Protein AF-A0A013WT46-F1 (afdb_monomer_lite)

pLDDT: mean 76.4, std 16.81, range [37.78, 90.75]

Secondary structure (DSSP, 8-state):
--EEEEEEESSHHHHHHHHHHHHHHH---GGGEEEEE-SS---S-----S-----PPEEEEEEES-GGGHHHHHHHHHHHHH-

Structure (mmCIF, N/CA/C/O backbone):
data_AF-A0A013WT46-F1
#
_entry.id   AF-A0A013WT46-F1
#
loop_
_atom_site.group_PDB
_atom_site.id
_atom_site.type_symbol
_atom_site.label_atom_id
_atom_site.label_alt_id
_atom_site.label_comp_id
_atom_site.label_asym_id
_atom_site.label_entity_id
_atom_site.label_seq_id
_atom_site.pdbx_PDB_ins_code
_atom_site.Cartn_x
_atom_site.Cartn_y
_atom_site.Cartn_z
_atom_site.occupancy
_atom_site.B_iso_or_equiv
_atom_site.auth_seq_id
_atom_site.auth_comp_id
_atom_site.auth_asym_id
_atom_site.auth_atom_id
_atom_site.pdbx_PDB_model_num
ATOM 1 N N . MET A 1 1 ? -16.396 7.903 4.481 1.00 65.25 1 MET A N 1
ATOM 2 C CA . MET A 1 1 ? -16.291 8.278 3.052 1.00 65.25 1 MET A CA 1
ATOM 3 C C . MET A 1 1 ? -15.317 7.292 2.438 1.00 65.25 1 MET A C 1
ATOM 5 O O . MET A 1 1 ? -14.419 6.886 3.153 1.00 65.25 1 MET A O 1
ATOM 9 N N . THR A 1 2 ? -15.487 6.857 1.191 1.00 76.44 2 THR A N 1
ATOM 10 C CA . THR A 1 2 ? -14.497 5.967 0.563 1.00 76.44 2 THR A CA 1
ATOM 11 C C . THR A 1 2 ? -13.454 6.820 -0.148 1.00 76.44 2 THR A C 1
ATOM 13 O O . THR A 1 2 ? -13.804 7.569 -1.063 1.00 76.44 2 THR A O 1
ATOM 16 N N . GLN A 1 3 ? -12.203 6.745 0.291 1.00 86.00 3 GLN A N 1
ATOM 17 C CA . GLN A 1 3 ? -11.072 7.444 -0.313 1.00 86.00 3 GLN A CA 1
ATOM 18 C C . GLN A 1 3 ? -10.145 6.422 -0.961 1.00 86.00 3 GLN A C 1
ATOM 20 O O . GLN A 1 3 ? -9.960 5.331 -0.438 1.00 86.00 3 GLN A O 1
ATOM 25 N N . THR A 1 4 ? -9.559 6.764 -2.101 1.00 88.00 4 THR A N 1
ATOM 26 C CA . THR A 1 4 ? -8.559 5.915 -2.750 1.00 88.00 4 THR A CA 1
ATOM 27 C C . THR A 1 4 ? -7.231 6.648 -2.747 1.00 88.00 4 THR A C 1
ATOM 29 O O . THR A 1 4 ? -7.148 7.760 -3.267 1.00 88.00 4 THR A O 1
ATOM 32 N N . ILE A 1 5 ? -6.205 6.030 -2.166 1.00 89.25 5 ILE A N 1
ATOM 33 C CA . ILE A 1 5 ? -4.831 6.536 -2.212 1.00 89.25 5 ILE A CA 1
ATOM 34 C C . ILE A 1 5 ? -4.092 5.763 -3.291 1.00 89.25 5 ILE A C 1
ATOM 36 O O . ILE A 1 5 ? -4.044 4.542 -3.223 1.00 89.25 5 ILE A O 1
ATOM 40 N N . GLU A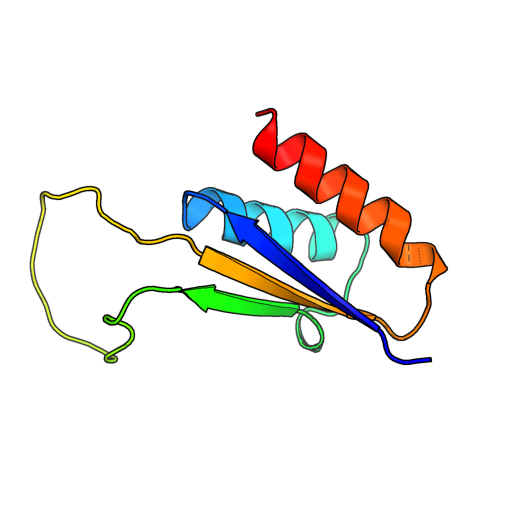 1 6 ? -3.505 6.459 -4.262 1.00 88.31 6 GLU A N 1
ATOM 41 C CA . GLU A 1 6 ? -2.634 5.868 -5.281 1.00 88.31 6 GLU A CA 1
ATOM 42 C C . GLU A 1 6 ? -1.204 6.396 -5.117 1.00 88.31 6 GLU A C 1
ATOM 44 O O . GLU A 1 6 ? -0.987 7.606 -5.025 1.00 88.31 6 GLU A O 1
ATOM 49 N N . ARG A 1 7 ? -0.217 5.494 -5.139 1.00 88.44 7 ARG A N 1
ATOM 50 C CA . ARG A 1 7 ? 1.208 5.827 -5.257 1.00 88.44 7 ARG A CA 1
ATOM 51 C C . ARG A 1 7 ? 1.895 4.987 -6.313 1.00 88.44 7 ARG A C 1
ATOM 53 O O . ARG A 1 7 ? 1.609 3.809 -6.476 1.00 88.44 7 ARG A O 1
ATOM 60 N N . SER A 1 8 ? 2.850 5.596 -7.004 1.00 86.44 8 SER A N 1
ATOM 61 C CA . SER A 1 8 ? 3.704 4.923 -7.979 1.00 86.44 8 SER A CA 1
ATOM 62 C C . SER A 1 8 ? 5.082 4.629 -7.396 1.00 86.44 8 SER A C 1
ATOM 64 O O . SER A 1 8 ? 5.767 5.543 -6.942 1.00 86.44 8 SER A O 1
ATOM 66 N N . PHE A 1 9 ? 5.509 3.378 -7.495 1.00 83.94 9 PHE A N 1
ATOM 67 C CA . PHE A 1 9 ? 6.839 2.902 -7.148 1.00 83.94 9 PHE A CA 1
ATOM 68 C C . PHE A 1 9 ? 7.684 2.698 -8.402 1.00 83.94 9 PHE A C 1
ATOM 70 O O . PHE A 1 9 ? 7.170 2.341 -9.464 1.00 83.94 9 PHE A O 1
ATOM 77 N N . ALA A 1 10 ? 8.994 2.905 -8.274 1.00 80.25 10 ALA A N 1
ATOM 78 C CA . ALA A 1 10 ? 9.930 2.731 -9.381 1.00 80.25 10 ALA A CA 1
ATOM 79 C C . ALA A 1 10 ? 10.129 1.253 -9.748 1.00 80.25 10 ALA A C 1
ATOM 81 O O . ALA A 1 10 ? 10.431 0.938 -10.893 1.00 80.25 10 ALA A O 1
ATOM 82 N N . THR A 1 11 ? 9.953 0.344 -8.785 1.00 79.88 11 THR A N 1
ATOM 83 C CA . THR A 1 11 ? 10.164 -1.093 -8.978 1.00 79.88 11 THR A CA 1
ATOM 84 C C . THR A 1 11 ? 8.980 -1.911 -8.473 1.00 79.88 11 THR A C 1
ATOM 86 O O . THR A 1 11 ? 8.281 -1.523 -7.534 1.00 79.88 11 THR A O 1
ATOM 89 N N . ARG A 1 12 ? 8.783 -3.095 -9.067 1.00 80.62 12 ARG A N 1
ATOM 90 C CA . ARG A 1 12 ? 7.800 -4.077 -8.585 1.00 80.62 12 ARG A CA 1
ATOM 91 C C . ARG A 1 12 ? 8.104 -4.545 -7.168 1.00 80.62 12 ARG A C 1
ATOM 93 O O . ARG A 1 12 ? 7.187 -4.617 -6.363 1.00 80.62 12 ARG A O 1
ATOM 100 N N . GLN A 1 13 ? 9.380 -4.731 -6.846 1.00 82.31 13 GLN A N 1
ATOM 101 C CA . GLN A 1 13 ? 9.803 -5.122 -5.507 1.00 82.31 13 GLN A CA 1
ATOM 102 C C . GLN A 1 13 ? 9.375 -4.101 -4.439 1.00 82.31 13 GLN A C 1
ATOM 104 O O . GLN A 1 13 ? 8.872 -4.502 -3.394 1.00 82.31 13 GLN A O 1
ATOM 109 N N . GLN A 1 14 ? 9.517 -2.794 -4.696 1.00 85.25 14 GLN A N 1
ATOM 110 C CA . GLN A 1 14 ? 9.048 -1.758 -3.763 1.00 85.25 14 GLN A CA 1
ATOM 111 C C . GLN A 1 14 ? 7.524 -1.777 -3.595 1.00 85.25 14 GLN A C 1
ATOM 113 O O . GLN A 1 14 ? 7.033 -1.661 -2.476 1.00 85.25 14 GLN A O 1
ATOM 118 N N . ALA A 1 15 ? 6.777 -1.953 -4.689 1.00 85.69 15 ALA A N 1
ATOM 119 C CA . ALA A 1 15 ? 5.321 -2.052 -4.635 1.00 85.69 15 ALA A CA 1
ATOM 120 C C . ALA A 1 15 ? 4.855 -3.277 -3.829 1.00 85.69 15 ALA A C 1
ATOM 122 O O . ALA A 1 15 ? 3.977 -3.153 -2.981 1.00 85.69 15 ALA A O 1
ATOM 123 N N . GLU A 1 16 ? 5.456 -4.446 -4.055 1.00 86.06 16 GLU A N 1
ATOM 124 C CA . GLU A 1 16 ? 5.137 -5.671 -3.311 1.00 86.06 16 GLU A CA 1
ATOM 125 C C . GLU A 1 16 ? 5.489 -5.542 -1.825 1.00 86.06 16 GLU A C 1
ATOM 127 O O . GLU A 1 16 ? 4.687 -5.927 -0.976 1.00 86.06 16 GLU A O 1
ATOM 132 N N . LEU A 1 17 ? 6.629 -4.921 -1.504 1.00 89.25 17 LEU A N 1
ATOM 133 C CA . LEU A 1 17 ? 7.025 -4.645 -0.123 1.00 89.25 17 LEU A CA 1
ATOM 134 C C . LEU A 1 1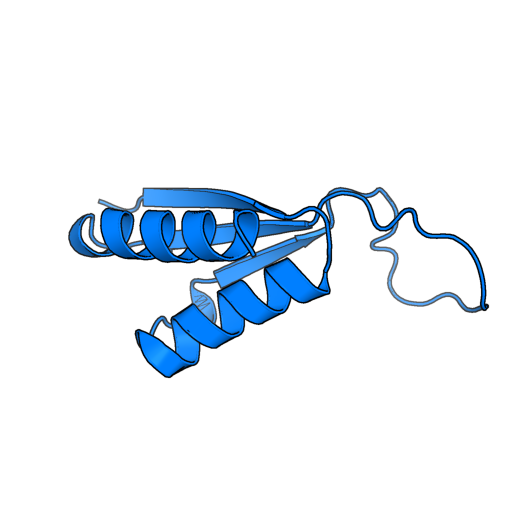7 ? 6.045 -3.688 0.572 1.00 89.25 17 LEU A C 1
ATOM 136 O O . LEU A 1 17 ? 5.720 -3.887 1.740 1.00 89.25 17 LEU A O 1
ATOM 140 N N . ALA A 1 18 ? 5.534 -2.683 -0.145 1.00 88.69 18 ALA A N 1
ATOM 141 C CA . ALA A 1 18 ? 4.507 -1.786 0.375 1.00 88.69 18 ALA A CA 1
ATOM 142 C C . ALA A 1 18 ? 3.232 -2.544 0.749 1.00 88.69 18 ALA A C 1
ATOM 144 O O . ALA A 1 18 ? 2.723 -2.383 1.857 1.00 88.69 18 ALA A O 1
ATOM 145 N N . VAL A 1 19 ? 2.746 -3.411 -0.145 1.00 89.56 19 VAL A N 1
ATOM 146 C CA . VAL A 1 19 ? 1.574 -4.253 0.131 1.00 89.56 19 VAL A CA 1
ATOM 147 C C . VAL A 1 19 ? 1.831 -5.173 1.317 1.00 89.56 19 VAL A C 1
ATOM 149 O O . VAL A 1 19 ? 0.990 -5.271 2.206 1.00 89.56 19 VAL A O 1
ATOM 152 N N . GLU A 1 20 ? 2.992 -5.823 1.362 1.00 90.38 20 GLU A N 1
ATOM 153 C CA . GLU A 1 20 ? 3.336 -6.740 2.443 1.00 90.38 20 GLU A CA 1
ATOM 154 C C . GLU A 1 20 ? 3.356 -6.039 3.803 1.00 90.38 20 GLU A C 1
ATOM 156 O O . GLU A 1 20 ? 2.738 -6.533 4.744 1.00 90.38 20 GLU A O 1
ATOM 161 N N . ARG A 1 21 ? 3.986 -4.865 3.905 1.00 90.19 21 ARG A N 1
ATOM 162 C CA . ARG A 1 21 ? 4.010 -4.091 5.152 1.00 90.19 21 ARG A CA 1
ATOM 163 C C . ARG A 1 21 ? 2.626 -3.626 5.575 1.00 90.19 21 ARG A C 1
ATOM 165 O O . ARG A 1 21 ? 2.268 -3.747 6.742 1.00 90.19 21 ARG A O 1
ATOM 172 N N . LEU A 1 22 ? 1.811 -3.155 4.637 1.00 88.25 22 LEU A N 1
ATOM 173 C CA . LEU A 1 22 ? 0.442 -2.742 4.941 1.00 88.25 22 LEU A CA 1
ATOM 174 C C . LEU A 1 22 ? -0.390 -3.921 5.471 1.00 88.25 22 LEU A C 1
ATOM 176 O O . LEU A 1 22 ? -1.051 -3.803 6.502 1.00 88.25 22 LEU A O 1
ATOM 180 N N . VAL A 1 23 ? -0.320 -5.084 4.829 1.00 90.75 23 VAL A N 1
ATOM 181 C CA . VAL A 1 23 ? -1.080 -6.260 5.270 1.00 90.75 23 VAL A CA 1
ATOM 182 C C . VAL A 1 23 ? -0.528 -6.824 6.583 1.00 90.75 23 VAL A C 1
ATOM 184 O O . VAL A 1 23 ? -1.297 -7.089 7.502 1.00 90.75 23 VAL A O 1
ATOM 187 N N . GLN A 1 24 ? 0.790 -7.003 6.702 1.00 89.25 24 GLN A N 1
ATOM 188 C CA . GLN A 1 24 ? 1.396 -7.684 7.850 1.00 89.25 24 GLN A CA 1
ATOM 189 C C . GLN A 1 24 ? 1.581 -6.780 9.076 1.00 89.25 24 GLN A C 1
ATOM 191 O O . GLN A 1 24 ? 1.274 -7.207 10.187 1.00 89.25 24 GLN A O 1
ATOM 196 N N . GLU A 1 25 ? 2.071 -5.548 8.909 1.00 88.62 25 GLU A N 1
ATOM 197 C CA . GLU A 1 25 ? 2.354 -4.645 10.039 1.00 88.62 25 GLU A CA 1
ATOM 198 C C . GLU A 1 25 ? 1.120 -3.856 10.482 1.00 88.62 25 GLU A C 1
ATOM 200 O O . GLU A 1 25 ? 0.969 -3.541 11.664 1.00 88.62 25 GLU A O 1
ATOM 205 N N . HIS A 1 26 ? 0.228 -3.536 9.543 1.00 84.81 26 HIS A N 1
ATOM 206 C CA . HIS A 1 26 ? -0.918 -2.663 9.798 1.00 84.81 26 HIS A CA 1
ATOM 207 C C . HIS A 1 26 ? -2.276 -3.354 9.650 1.00 84.81 26 HIS A C 1
ATOM 209 O O . HIS A 1 26 ? -3.295 -2.760 10.002 1.00 84.81 26 HIS A O 1
ATOM 215 N N . GLY A 1 27 ? -2.303 -4.611 9.197 1.00 86.56 27 GLY A N 1
ATOM 216 C CA . GLY 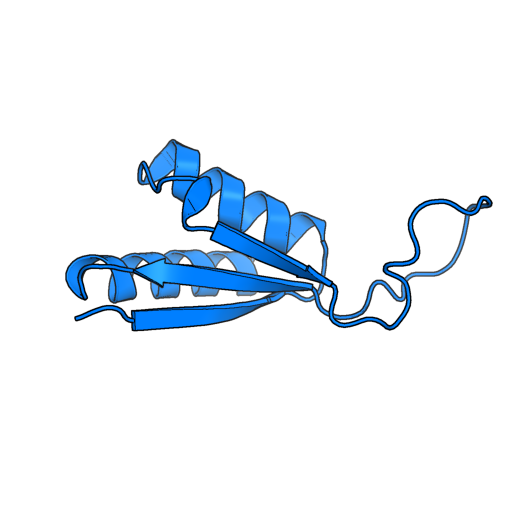A 1 27 ? -3.524 -5.411 9.128 1.00 86.56 27 GLY A CA 1
ATOM 217 C C . GLY A 1 27 ? -4.508 -4.957 8.051 1.00 86.56 27 GLY A C 1
ATOM 218 O O . GLY A 1 27 ? -5.702 -5.206 8.200 1.00 86.56 27 GLY A O 1
ATOM 219 N N . PHE A 1 28 ? -4.044 -4.275 6.998 1.00 86.81 28 PHE A N 1
ATOM 220 C CA . PHE A 1 28 ? -4.913 -3.910 5.878 1.00 86.81 28 PHE A CA 1
ATOM 221 C C . PHE A 1 28 ? -5.438 -5.155 5.159 1.00 86.81 28 PHE A C 1
ATOM 223 O O . PHE A 1 28 ? -4.723 -6.145 4.981 1.00 86.81 28 PHE A O 1
ATOM 230 N N . GLU A 1 29 ? -6.690 -5.096 4.710 1.00 86.81 29 GLU A N 1
ATOM 231 C CA . GLU A 1 29 ? -7.278 -6.166 3.917 1.00 86.81 29 GLU A CA 1
ATOM 232 C C . GLU A 1 29 ? -6.664 -6.152 2.518 1.00 86.81 29 GLU A C 1
ATOM 234 O O . GLU A 1 29 ? -6.710 -5.155 1.802 1.00 86.81 29 GLU A O 1
ATOM 239 N N . ARG A 1 30 ? -6.091 -7.283 2.096 1.00 86.12 30 ARG A N 1
ATOM 240 C CA . ARG A 1 30 ? -5.503 -7.403 0.754 1.00 86.12 30 ARG A CA 1
ATOM 241 C C . ARG A 1 30 ? -6.535 -7.168 -0.356 1.00 86.12 30 ARG A C 1
ATOM 243 O O . ARG A 1 30 ? -6.145 -6.837 -1.472 1.00 86.12 30 ARG A O 1
ATOM 250 N N . ASP A 1 31 ? -7.820 -7.372 -0.074 1.00 87.19 31 ASP A N 1
ATOM 251 C CA . ASP A 1 31 ? -8.908 -7.131 -1.030 1.00 87.19 31 ASP A CA 1
ATOM 252 C C . ASP A 1 31 ? -9.063 -5.639 -1.375 1.00 87.19 31 ASP A C 1
ATOM 254 O O . ASP A 1 31 ? -9.401 -5.304 -2.506 1.00 87.19 31 ASP A O 1
ATOM 258 N N . ASP A 1 32 ? -8.699 -4.750 -0.445 1.00 87.56 32 ASP A N 1
ATOM 259 C CA . ASP A 1 32 ? -8.711 -3.297 -0.638 1.00 87.56 32 ASP A CA 1
ATOM 260 C C . ASP A 1 32 ? -7.450 -2.761 -1.337 1.00 87.56 32 ASP A C 1
ATOM 262 O O . ASP A 1 32 ? -7.368 -1.568 -1.643 1.00 87.56 32 ASP A O 1
ATOM 266 N N . ILE A 1 33 ? -6.455 -3.616 -1.605 1.00 87.38 33 ILE A N 1
ATOM 267 C CA . ILE A 1 33 ? -5.172 -3.228 -2.197 1.00 87.38 33 ILE A CA 1
ATOM 268 C C . ILE A 1 33 ? -5.092 -3.691 -3.654 1.00 87.38 33 ILE A C 1
ATOM 270 O O . ILE A 1 33 ? -5.090 -4.883 -3.973 1.00 87.38 33 ILE A O 1
ATOM 274 N N . PHE A 1 34 ? -4.920 -2.728 -4.551 1.00 87.69 34 PHE A N 1
ATOM 275 C CA . PHE A 1 34 ? -4.799 -2.917 -5.988 1.00 87.69 34 PHE A CA 1
ATOM 276 C C . PHE A 1 34 ? -3.384 -2.563 -6.442 1.00 87.69 34 PHE A C 1
ATOM 278 O O . PHE A 1 34 ? -2.885 -1.472 -6.193 1.00 87.69 34 PHE A O 1
ATOM 285 N N . VAL A 1 35 ? -2.724 -3.481 -7.147 1.00 84.88 35 VAL A N 1
ATOM 286 C CA . VAL A 1 35 ? -1.391 -3.250 -7.721 1.00 84.88 35 VAL A CA 1
ATOM 287 C C . VAL A 1 35 ? -1.496 -3.344 -9.234 1.00 84.88 35 VAL A C 1
ATOM 289 O O . VAL A 1 35 ? -1.920 -4.364 -9.771 1.00 84.88 35 VAL A O 1
ATOM 292 N N . SER A 1 36 ? -1.117 -2.274 -9.925 1.00 80.56 36 SER A N 1
ATOM 293 C CA . SER A 1 36 ? -1.166 -2.154 -11.380 1.00 80.56 36 SER A CA 1
ATOM 294 C C . SER A 1 36 ? 0.190 -1.715 -11.920 1.00 80.56 36 SER A C 1
ATOM 296 O O . SER A 1 36 ? 0.727 -0.686 -11.524 1.00 80.56 36 SER A O 1
ATOM 298 N N . ALA A 1 37 ? 0.756 -2.466 -12.864 1.00 72.31 37 ALA A N 1
ATOM 299 C CA . ALA A 1 37 ? 1.941 -2.006 -13.585 1.00 72.31 37 ALA A CA 1
ATOM 300 C C . ALA A 1 37 ? 1.534 -0.931 -14.601 1.00 72.31 37 ALA A C 1
ATOM 302 O O . ALA A 1 37 ? 0.648 -1.172 -15.419 1.00 72.31 37 ALA A O 1
ATOM 303 N N . ARG A 1 38 ? 2.177 0.241 -14.583 1.00 63.91 38 ARG A N 1
ATOM 304 C CA . ARG A 1 38 ? 1.892 1.350 -15.509 1.00 63.91 38 ARG A CA 1
ATOM 305 C C . ARG A 1 38 ? 2.698 1.225 -16.811 1.00 63.91 38 ARG A C 1
ATOM 307 O O . ARG A 1 38 ? 3.184 2.217 -17.342 1.00 63.91 38 ARG A O 1
ATOM 314 N N . GLY A 1 39 ? 2.855 -0.005 -17.298 1.00 54.34 39 GLY A N 1
ATOM 315 C CA . GLY A 1 39 ? 3.499 -0.339 -18.566 1.00 54.34 39 GLY A CA 1
ATOM 316 C C . GLY A 1 39 ? 2.559 -1.170 -19.435 1.00 54.34 39 GLY A C 1
ATOM 317 O O . GLY A 1 39 ? 1.788 -1.976 -18.916 1.00 54.34 39 GLY A O 1
ATOM 318 N N . GLU A 1 40 ? 2.630 -0.993 -20.755 1.00 49.53 40 GLU A N 1
ATOM 319 C CA . GLU A 1 40 ? 1.774 -1.656 -21.760 1.00 49.53 40 GLU A CA 1
ATOM 320 C C . GLU A 1 40 ? 1.876 -3.201 -21.776 1.00 49.53 40 GLU A C 1
ATOM 322 O O . GLU A 1 40 ? 1.162 -3.863 -22.524 1.00 49.53 40 GLU A O 1
ATOM 327 N N . GLN A 1 41 ? 2.715 -3.808 -20.930 1.00 47.00 41 GLN A N 1
ATOM 328 C CA . GLN A 1 41 ? 3.006 -5.246 -20.905 1.00 47.00 41 GLN A CA 1
ATOM 329 C C . GLN A 1 41 ? 2.377 -5.994 -19.720 1.00 47.00 41 GLN A C 1
ATOM 331 O O . GLN A 1 41 ? 3.034 -6.779 -19.040 1.00 47.00 41 GLN A O 1
ATOM 336 N N . ASN A 1 42 ? 1.076 -5.813 -19.495 1.00 43.25 42 ASN A N 1
ATOM 337 C CA . ASN A 1 42 ? 0.268 -6.815 -18.787 1.00 43.25 42 ASN A CA 1
ATOM 338 C C . ASN A 1 42 ? -0.535 -7.658 -19.793 1.00 43.25 42 ASN A C 1
ATOM 340 O O . ASN A 1 42 ? -1.747 -7.822 -19.674 1.00 43.25 42 ASN A O 1
ATOM 344 N N . SER A 1 43 ? 0.142 -8.205 -20.806 1.00 40.12 43 SER A N 1
ATOM 345 C CA . SER A 1 43 ? -0.356 -9.388 -21.505 1.00 40.12 43 SER A CA 1
ATOM 346 C C . SER A 1 43 ? 0.096 -10.606 -20.713 1.00 40.12 43 SER A C 1
ATOM 348 O O . SER A 1 43 ? 1.289 -10.893 -20.605 1.00 40.12 43 SER A O 1
ATOM 350 N N . ALA A 1 44 ? -0.867 -11.300 -20.122 1.00 43.81 44 ALA A N 1
ATOM 351 C CA . ALA A 1 44 ? -0.659 -12.608 -19.536 1.00 43.81 44 ALA A CA 1
ATOM 352 C C . ALA A 1 44 ? 0.132 -13.511 -20.505 1.00 43.81 44 ALA A C 1
ATOM 354 O O . ALA A 1 44 ? -0.372 -13.854 -21.566 1.00 43.81 44 ALA A O 1
ATOM 355 N N . GLY A 1 45 ? 1.352 -13.883 -20.107 1.00 45.03 45 GLY A N 1
ATOM 356 C CA . GLY A 1 45 ? 2.137 -14.983 -20.669 1.00 45.03 45 GLY A CA 1
ATOM 357 C C . GLY A 1 45 ? 2.712 -14.779 -22.071 1.00 45.03 45 GLY A C 1
ATOM 358 O O . GLY A 1 45 ? 2.059 -15.117 -23.039 1.00 45.03 45 GLY A O 1
ATOM 359 N N . GLU A 1 46 ? 3.978 -14.371 -22.163 1.00 38.62 46 GLU A N 1
ATOM 360 C CA . GLU A 1 46 ? 4.920 -14.726 -23.244 1.00 38.62 46 GLU A CA 1
ATOM 361 C C . GLU A 1 46 ? 6.310 -14.259 -22.767 1.00 38.62 46 GLU A C 1
ATOM 363 O O . GLU A 1 46 ? 6.561 -13.074 -22.612 1.00 38.62 46 GLU A O 1
ATOM 368 N N . ALA A 1 47 ? 7.073 -15.142 -22.122 1.00 44.19 47 ALA A N 1
ATOM 369 C CA . ALA A 1 47 ? 8.161 -15.915 -22.723 1.00 44.19 47 ALA A CA 1
ATOM 370 C C . ALA A 1 47 ? 9.416 -15.071 -23.035 1.00 44.19 47 ALA A C 1
ATOM 372 O O . ALA A 1 47 ? 9.382 -14.228 -23.925 1.00 44.19 47 ALA A O 1
ATOM 373 N N . ASN A 1 48 ? 10.541 -15.469 -22.412 1.00 37.78 48 ASN A N 1
ATOM 374 C CA . ASN A 1 48 ? 11.929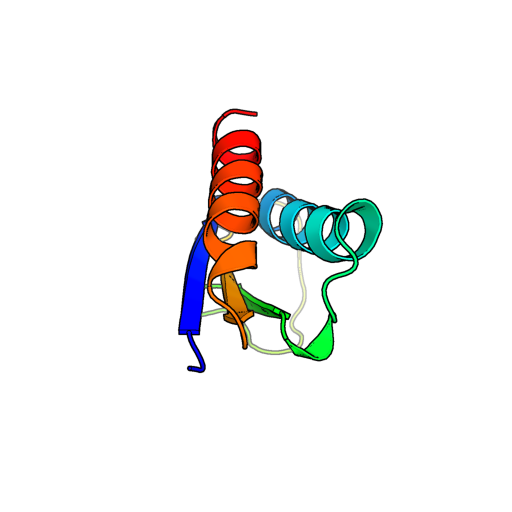 -15.042 -22.685 1.00 37.78 48 ASN A CA 1
ATOM 375 C C . ASN A 1 48 ? 12.250 -13.627 -22.183 1.00 37.78 48 ASN A C 1
ATOM 377 O O . ASN A 1 48 ? 11.418 -12.741 -22.255 1.00 37.78 48 ASN A O 1
ATOM 381 N N . SER A 1 49 ? 13.421 -13.267 -21.692 1.00 39.31 49 SER A N 1
ATOM 382 C CA . SER A 1 49 ? 14.649 -13.902 -21.221 1.00 39.31 49 SER A CA 1
ATOM 383 C C . SER A 1 49 ? 15.346 -12.778 -20.431 1.00 39.31 49 SER A C 1
ATOM 385 O O . SER A 1 49 ? 14.861 -11.647 -20.405 1.00 39.31 49 SER A O 1
ATOM 387 N N . ASP A 1 50 ? 16.445 -13.097 -19.762 1.00 49.22 50 ASP A N 1
ATOM 388 C CA . ASP A 1 50 ? 17.445 -12.150 -19.258 1.00 49.22 50 ASP A CA 1
ATOM 389 C C . ASP A 1 50 ? 17.538 -10.828 -20.068 1.00 49.22 50 ASP A C 1
ATOM 391 O O . ASP A 1 50 ? 17.487 -10.850 -21.296 1.00 49.22 50 ASP A O 1
ATOM 395 N N . GLU A 1 51 ? 17.742 -9.708 -19.356 1.00 49.72 51 GLU A N 1
ATOM 396 C CA . GLU A 1 51 ? 18.230 -8.410 -19.872 1.00 49.72 51 GLU A CA 1
ATOM 397 C C . GLU A 1 51 ? 17.195 -7.399 -20.430 1.00 49.72 51 GLU A C 1
ATOM 399 O O . GLU A 1 51 ? 17.011 -7.267 -21.634 1.00 49.72 51 GLU A O 1
ATOM 404 N N . ALA A 1 52 ? 16.598 -6.580 -19.548 1.00 42.03 52 ALA A N 1
ATOM 405 C CA . ALA A 1 52 ? 16.544 -5.105 -19.658 1.00 42.03 52 ALA A CA 1
ATOM 406 C C . ALA A 1 52 ? 15.619 -4.506 -18.583 1.00 42.03 52 ALA A C 1
ATOM 408 O O . ALA A 1 52 ? 14.423 -4.780 -18.504 1.00 42.03 52 ALA A O 1
ATOM 409 N N . ALA A 1 53 ? 16.207 -3.659 -17.746 1.00 49.31 53 ALA A N 1
ATOM 410 C CA . ALA A 1 53 ? 15.569 -2.923 -16.672 1.00 49.31 53 ALA A CA 1
ATOM 411 C C . ALA A 1 53 ? 14.680 -1.779 -17.199 1.00 49.31 53 ALA A C 1
ATOM 413 O O . ALA A 1 53 ? 15.066 -0.620 -17.128 1.00 49.31 53 ALA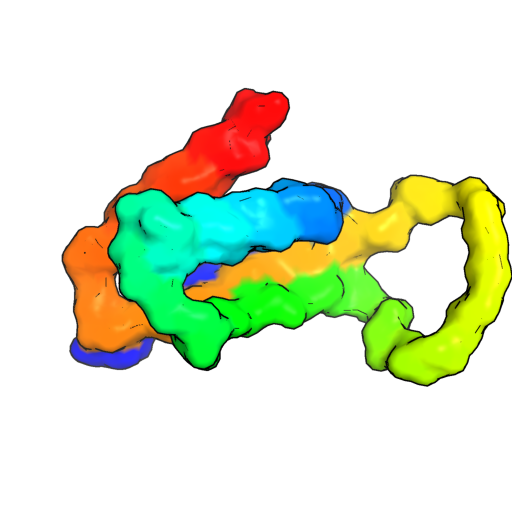 A O 1
ATOM 414 N N . ASP A 1 54 ? 13.487 -2.106 -17.690 1.00 51.16 54 ASP A N 1
ATOM 415 C CA . ASP A 1 54 ? 12.408 -1.132 -17.910 1.00 51.16 54 ASP A CA 1
ATOM 416 C C . ASP A 1 54 ? 11.082 -1.714 -17.396 1.00 51.16 54 ASP A C 1
ATOM 418 O O . ASP A 1 54 ? 10.099 -1.904 -18.106 1.00 51.16 54 ASP A O 1
ATOM 422 N N . ASN A 1 55 ? 11.070 -2.087 -16.113 1.00 55.81 55 ASN A N 1
ATOM 423 C CA . ASN A 1 55 ? 9.803 -2.297 -15.425 1.00 55.81 55 ASN A CA 1
ATOM 424 C C . ASN A 1 55 ? 9.242 -0.901 -15.165 1.00 55.81 55 ASN A C 1
ATOM 426 O O . ASN A 1 55 ? 9.623 -0.263 -14.187 1.00 55.81 55 ASN A O 1
ATOM 430 N N . GLY A 1 56 ? 8.399 -0.410 -16.076 1.00 61.94 56 GLY A N 1
ATOM 431 C CA . GLY A 1 56 ? 7.697 0.858 -15.902 1.00 61.94 56 GLY A CA 1
ATOM 432 C C . GLY A 1 56 ? 7.053 0.970 -14.510 1.00 61.94 56 GLY A C 1
ATOM 433 O O . GLY A 1 56 ? 6.775 -0.051 -13.867 1.00 61.94 56 GLY A O 1
ATOM 434 N N . PRO A 1 57 ? 6.819 2.199 -14.021 1.00 73.38 57 PRO A N 1
ATOM 435 C CA . PRO A 1 57 ? 6.436 2.436 -12.636 1.00 73.38 57 PRO A CA 1
ATOM 436 C C . PRO A 1 57 ? 5.203 1.615 -12.244 1.00 73.38 57 PRO A C 1
ATOM 438 O O . PRO A 1 57 ? 4.220 1.542 -12.983 1.00 73.38 57 PRO A O 1
ATOM 441 N N . ILE A 1 58 ? 5.249 0.984 -11.075 1.00 83.69 58 ILE A N 1
ATOM 442 C CA . ILE A 1 58 ? 4.147 0.179 -10.548 1.00 83.69 58 ILE A CA 1
ATOM 443 C C . ILE A 1 58 ? 3.283 1.071 -9.665 1.00 83.69 58 ILE A C 1
ATOM 445 O O . ILE A 1 58 ? 3.761 1.610 -8.675 1.00 83.69 58 ILE A O 1
ATOM 449 N N . ALA A 1 59 ? 2.014 1.239 -10.015 1.00 85.81 59 ALA A N 1
ATOM 450 C CA . ALA A 1 59 ? 1.045 1.949 -9.197 1.00 85.81 59 ALA A CA 1
ATOM 451 C C . ALA A 1 59 ? 0.395 0.989 -8.192 1.00 85.81 59 ALA A C 1
ATOM 453 O O . ALA A 1 59 ? -0.107 -0.069 -8.566 1.00 85.81 59 ALA A O 1
ATOM 454 N N . VAL A 1 60 ? 0.395 1.367 -6.921 1.00 87.88 60 VAL A N 1
ATOM 455 C CA . VAL A 1 60 ? -0.350 0.715 -5.847 1.00 87.88 60 VAL A CA 1
ATOM 456 C C . VAL A 1 60 ? -1.451 1.670 -5.425 1.00 87.88 60 VAL A C 1
ATOM 458 O O . VAL A 1 60 ? -1.175 2.811 -5.052 1.00 87.88 60 VAL A O 1
ATOM 461 N N . SER A 1 61 ? -2.692 1.213 -5.498 1.00 88.94 61 SER A N 1
ATOM 462 C CA . SER A 1 61 ? -3.870 1.940 -5.058 1.00 88.94 61 SER A CA 1
ATOM 463 C C . SER A 1 61 ? -4.587 1.182 -3.949 1.00 88.94 61 SER A C 1
ATOM 465 O O . SER A 1 61 ? -4.736 -0.033 -4.006 1.00 88.94 61 SER A O 1
ATOM 467 N N . ILE A 1 62 ? -5.001 1.896 -2.908 1.00 89.38 62 ILE A N 1
ATOM 468 C CA . ILE A 1 62 ? -5.637 1.320 -1.722 1.00 89.38 62 ILE A CA 1
ATOM 469 C C . ILE A 1 62 ? -6.973 2.014 -1.521 1.00 89.38 62 ILE A C 1
ATOM 471 O O . ILE A 1 62 ? -7.032 3.246 -1.467 1.00 89.38 62 ILE A O 1
ATOM 475 N N . ALA A 1 63 ? -8.036 1.225 -1.425 1.00 89.50 63 ALA A N 1
ATOM 476 C CA . ALA A 1 63 ? -9.347 1.701 -1.033 1.00 89.50 63 ALA A CA 1
ATOM 477 C C . ALA A 1 63 ? -9.412 1.796 0.496 1.00 89.50 63 ALA A C 1
ATOM 479 O O . ALA A 1 63 ? -9.169 0.840 1.219 1.00 89.50 63 ALA A O 1
ATOM 480 N N . LEU A 1 64 ? -9.715 2.987 0.994 1.00 86.38 64 LEU A N 1
ATOM 481 C CA . LEU A 1 64 ? -9.870 3.275 2.409 1.00 86.38 64 LEU A CA 1
ATOM 482 C C . LEU A 1 64 ? -11.312 3.639 2.697 1.00 86.38 64 LEU A C 1
ATOM 484 O O . LEU A 1 64 ? -11.920 4.462 2.009 1.00 86.38 64 LEU A O 1
ATOM 488 N N . HIS A 1 65 ? -11.843 3.062 3.765 1.00 85.19 65 HIS A N 1
ATOM 489 C CA . HIS A 1 65 ? -13.171 3.400 4.271 1.00 85.19 65 HIS A CA 1
ATOM 490 C C . HIS A 1 65 ? -13.131 4.497 5.346 1.00 85.19 65 HIS A C 1
ATOM 492 O O . HIS A 1 65 ? -14.178 5.071 5.665 1.00 85.19 65 HIS A O 1
ATOM 498 N N . ASP A 1 66 ? -11.936 4.800 5.866 1.00 82.69 66 ASP A N 1
ATOM 499 C CA . ASP A 1 66 ? -11.698 5.776 6.925 1.00 82.69 66 ASP A CA 1
ATOM 500 C C . ASP A 1 66 ? -10.400 6.571 6.700 1.00 82.69 66 ASP A C 1
ATOM 502 O O . ASP A 1 66 ? -9.376 6.027 6.281 1.00 82.69 66 ASP A O 1
ATOM 506 N N . ASP A 1 67 ? -10.435 7.869 7.009 1.00 82.44 67 ASP A N 1
ATOM 507 C CA . ASP A 1 67 ? -9.307 8.781 6.809 1.00 82.44 67 ASP A CA 1
ATOM 508 C C . ASP A 1 67 ? -8.184 8.608 7.858 1.00 82.44 67 ASP A C 1
ATOM 510 O O . ASP A 1 67 ? -7.064 9.077 7.651 1.00 82.44 67 ASP A O 1
ATOM 514 N N . SER A 1 68 ? -8.421 7.902 8.972 1.00 84.19 68 SER A N 1
ATOM 515 C CA . SER A 1 68 ? -7.407 7.693 10.024 1.00 84.19 68 SER A CA 1
ATOM 516 C C . SER A 1 68 ? -6.201 6.885 9.535 1.00 84.19 68 SER A C 1
ATOM 518 O O . SER A 1 68 ? -5.105 6.996 10.083 1.00 84.19 68 SER A O 1
ATOM 520 N N . GLN A 1 69 ? -6.395 6.074 8.495 1.00 84.31 69 GLN A N 1
ATOM 521 C CA . GLN A 1 69 ? -5.367 5.225 7.897 1.00 84.31 69 GLN A CA 1
ATOM 522 C C . GLN A 1 69 ? 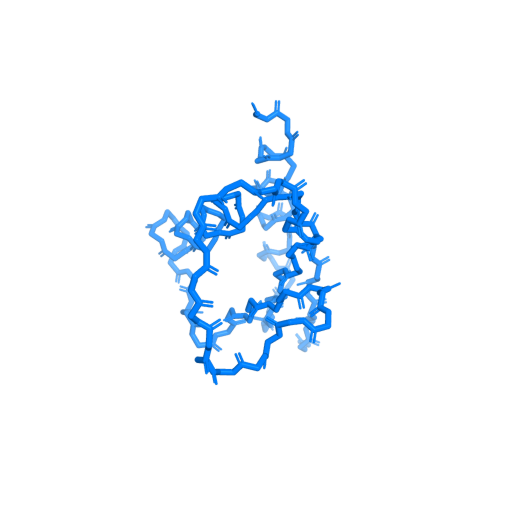-4.555 5.934 6.804 1.00 84.31 69 GLN A C 1
ATOM 524 O O . GLN A 1 69 ? -3.489 5.451 6.423 1.00 84.31 69 GLN A O 1
ATOM 529 N N . VAL A 1 70 ? -5.008 7.103 6.339 1.00 87.19 70 VAL A N 1
ATOM 530 C CA . VAL A 1 70 ? -4.364 7.870 5.259 1.00 87.19 70 VAL A CA 1
ATOM 531 C C . VAL A 1 70 ? -2.951 8.283 5.653 1.00 87.19 70 VAL A C 1
ATOM 533 O O . VAL A 1 70 ? -2.002 8.050 4.909 1.00 87.19 70 VAL A O 1
ATOM 536 N N . ALA A 1 71 ? -2.798 8.836 6.859 1.00 88.38 71 ALA A N 1
ATOM 537 C CA . ALA A 1 71 ? -1.501 9.276 7.367 1.00 88.38 71 ALA A CA 1
ATOM 538 C C . ALA A 1 71 ? -0.506 8.114 7.526 1.00 88.38 71 ALA A C 1
ATOM 540 O O . ALA A 1 71 ? 0.691 8.295 7.321 1.00 88.38 71 ALA A O 1
ATOM 541 N N . LEU A 1 72 ? -1.003 6.923 7.871 1.00 88.06 72 LEU A N 1
ATOM 542 C CA . LEU A 1 72 ? -0.188 5.719 8.008 1.00 88.06 72 LEU A CA 1
ATOM 543 C C . LEU A 1 72 ? 0.321 5.234 6.650 1.00 88.06 72 LEU A C 1
ATOM 545 O O . LEU A 1 72 ? 1.507 4.963 6.502 1.00 88.06 72 LEU A O 1
ATOM 549 N N . ILE A 1 73 ? -0.565 5.168 5.655 1.00 87.31 73 ILE A N 1
ATOM 550 C CA . ILE A 1 73 ? -0.212 4.750 4.294 1.00 87.31 73 ILE A CA 1
ATOM 551 C C . ILE A 1 73 ? 0.806 5.708 3.682 1.00 87.31 73 ILE A C 1
ATOM 553 O O . ILE A 1 73 ? 1.817 5.261 3.149 1.00 87.31 73 ILE A O 1
ATOM 557 N N . GLU A 1 74 ? 0.575 7.017 3.799 1.00 88.75 74 GLU A N 1
ATOM 558 C CA . GLU A 1 74 ? 1.519 8.028 3.315 1.00 88.75 74 GLU A CA 1
ATOM 559 C C . GLU A 1 74 ? 2.888 7.898 3.999 1.00 88.75 74 GLU A C 1
ATOM 561 O O . GLU A 1 74 ? 3.906 7.983 3.317 1.00 88.75 74 GLU A O 1
ATOM 566 N N . ALA A 1 75 ? 2.934 7.615 5.306 1.00 89.62 75 ALA A N 1
ATOM 567 C CA . ALA A 1 75 ? 4.190 7.400 6.025 1.00 89.62 75 ALA A CA 1
ATOM 568 C C . ALA A 1 75 ? 4.944 6.146 5.547 1.00 89.62 75 ALA A C 1
ATOM 570 O O . ALA A 1 75 ? 6.147 6.211 5.306 1.00 89.62 75 ALA A O 1
ATOM 571 N N . VAL A 1 76 ? 4.247 5.017 5.363 1.00 88.19 76 VAL A N 1
ATOM 572 C CA . VAL A 1 76 ? 4.850 3.776 4.839 1.00 88.19 76 VAL A CA 1
ATOM 573 C C . VAL A 1 76 ? 5.380 3.989 3.423 1.00 88.19 76 VAL A C 1
ATOM 575 O O . VAL A 1 76 ? 6.471 3.534 3.082 1.00 88.19 76 VAL A O 1
ATOM 578 N N . PHE A 1 77 ? 4.615 4.688 2.588 1.00 87.31 77 PHE A N 1
ATOM 579 C CA . PHE A 1 77 ? 5.007 4.988 1.218 1.00 87.31 77 PHE A CA 1
ATOM 580 C C . PHE A 1 77 ? 6.225 5.912 1.147 1.00 87.31 77 PHE A C 1
ATOM 582 O O . PHE A 1 77 ? 7.113 5.658 0.334 1.00 87.31 77 PHE A O 1
ATOM 589 N N . ASP A 1 78 ? 6.298 6.936 2.000 1.00 88.69 78 ASP A N 1
ATOM 590 C CA . ASP A 1 78 ? 7.457 7.829 2.092 1.00 88.69 78 ASP A CA 1
ATOM 591 C C . ASP A 1 78 ? 8.714 7.070 2.546 1.00 88.69 78 ASP A C 1
ATOM 593 O O . ASP A 1 78 ? 9.764 7.177 1.912 1.00 88.69 78 ASP A O 1
ATOM 597 N N . GLU A 1 79 ? 8.588 6.200 3.557 1.00 87.50 79 GLU A N 1
ATOM 598 C CA . GLU A 1 79 ? 9.697 5.364 4.031 1.00 87.50 79 GLU A CA 1
ATOM 599 C C . GLU A 1 79 ? 10.250 4.460 2.916 1.00 87.50 79 GLU A C 1
ATOM 601 O O . GLU A 1 79 ? 11.462 4.346 2.745 1.00 87.50 79 GLU A O 1
ATOM 606 N N . LEU A 1 80 ? 9.372 3.856 2.110 1.00 83.62 80 LEU A N 1
ATOM 607 C CA . LEU A 1 80 ? 9.764 2.972 1.007 1.00 83.62 80 LEU A CA 1
ATOM 608 C C . LEU A 1 80 ? 10.349 3.705 -0.206 1.00 83.62 80 LEU A C 1
ATOM 610 O O . LEU A 1 80 ? 11.056 3.082 -1.000 1.00 83.62 80 LEU A O 1
ATOM 614 N N . GLN A 1 81 ? 10.054 4.998 -0.377 1.00 75.19 81 GLN A N 1
ATOM 615 C CA . GLN A 1 81 ? 10.716 5.838 -1.381 1.00 75.19 81 GLN A CA 1
ATOM 616 C C . GLN A 1 81 ? 12.067 6.379 -0.901 1.00 75.19 81 GLN A C 1
ATOM 618 O O . GLN A 1 81 ? 12.921 6.685 -1.734 1.00 75.19 81 GLN A O 1
ATOM 623 N N . ALA A 1 82 ? 12.247 6.527 0.411 1.00 76.56 82 ALA A N 1
ATOM 624 C CA . ALA A 1 82 ? 13.492 6.986 1.016 1.00 76.56 82 ALA A CA 1
ATOM 625 C C . ALA A 1 82 ? 14.541 5.869 1.203 1.00 76.56 82 ALA A C 1
ATOM 627 O O . ALA A 1 82 ? 15.712 6.184 1.432 1.00 76.56 82 ALA A O 1
ATOM 628 N N . ALA A 1 83 ? 14.127 4.598 1.127 1.00 59.31 83 ALA A N 1
ATOM 629 C CA . ALA A 1 83 ? 14.968 3.402 1.248 1.00 59.31 83 ALA A CA 1
ATOM 630 C C . ALA A 1 83 ? 15.599 2.971 -0.087 1.00 59.31 83 ALA A C 1
ATOM 632 O O . ALA A 1 83 ? 16.790 2.580 -0.056 1.00 59.31 83 ALA A O 1
#

Foldseek 3Di:
DKDKDKDWALDPVLLVVLLCCCCPVVVDDVVQKDKAQPDPPPPPDDDDDDDDPDSHIIMIMGIDPDCVCVVVSVVSNVVSVVD

Radius of gyration: 14.05 Å; chains: 1; bounding box: 34×25×33 Å

Sequence (83 aa):
MTQTIERSFATRQQAELAVERLVQEHGFERDDIFVSARGEQNSAGEANSDEAADNGPIAVSIALHDDSQVALIEAVFDELQAA